Protein AF-A0A7S2QJN1-F1 (afdb_monomer_lite)

Radius of gyration: 16.17 Å; chains: 1; bounding box: 40×38×42 Å

pLDDT: mean 85.9, std 12.59, range [42.78, 98.19]

Organism: NCBI:txid1333877

Sequence (177 aa):
EAFAALAKLAYCGDLPGIYGTVASSCSNWGLPGVSTRCEKSGFEVVPGYVRTLTAFGHDSLFGYAAKVQRVSNGSQVAEGVLISIRGSLNSLNSTVMDKKTTTATDVADCEGCSIHQGYSEEYGYLKQALERVLSELQCPAGACTVHVTGHGSGAAIAAIAAWELSARNYTIGTSYV

Foldseek 3Di:
DLQVVQQVLQVVAPDPCSLVVQQVQQDDPPDPPDHHPQVVQFKHFDRPLKAKQDQPPQRQKIWMKTFMDGNDPPHQDHGAIEIHTEHGPPCVCPVPRVPQQDWDQCDPPDHRDTARPSLVVSLVRRVVSVVVSCVVSVNDAQPGEYEFEHPDSRRSNSVVVLVVSVVRRHHYGHYYD

Structure (mmCIF, N/CA/C/O backbone):
data_AF-A0A7S2QJN1-F1
#
_entry.id   AF-A0A7S2QJN1-F1
#
loop_
_atom_site.group_PDB
_atom_site.id
_atom_site.type_symbol
_atom_site.label_atom_id
_atom_site.label_alt_id
_atom_site.label_comp_id
_atom_site.label_asym_id
_atom_site.label_entity_id
_atom_site.label_seq_id
_atom_site.pdbx_PDB_ins_code
_atom_site.Cartn_x
_atom_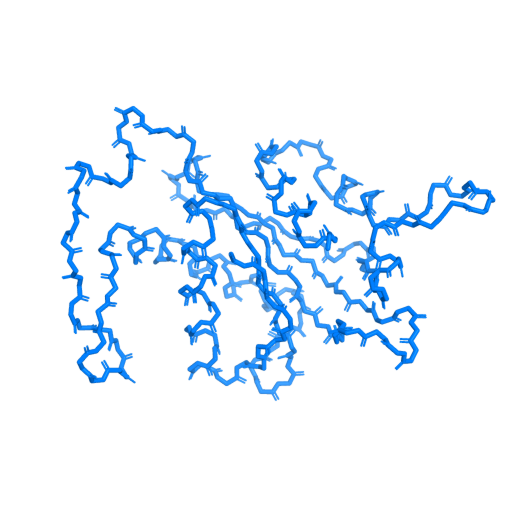site.Cartn_y
_atom_site.Cartn_z
_atom_site.occupancy
_atom_site.B_iso_or_equiv
_atom_site.auth_seq_id
_atom_site.auth_comp_id
_atom_site.auth_asym_id
_atom_site.auth_atom_id
_atom_site.pdbx_PDB_model_num
ATOM 1 N N . GLU A 1 1 ? 13.468 -8.016 1.801 1.00 82.00 1 GLU A N 1
ATOM 2 C CA . GLU A 1 1 ? 14.225 -6.774 1.494 1.00 82.00 1 GLU A CA 1
ATOM 3 C C . GLU A 1 1 ? 13.526 -5.834 0.510 1.00 82.00 1 GLU A C 1
ATOM 5 O O . GLU A 1 1 ? 13.556 -4.630 0.747 1.00 82.00 1 GLU A O 1
ATOM 10 N N . ALA A 1 2 ? 12.901 -6.331 -0.570 1.00 89.56 2 ALA A N 1
ATOM 11 C CA . ALA A 1 2 ? 12.204 -5.473 -1.539 1.00 89.56 2 ALA A CA 1
ATOM 12 C C . ALA A 1 2 ? 11.132 -4.582 -0.894 1.00 89.56 2 ALA A C 1
ATOM 14 O O . ALA A 1 2 ? 11.125 -3.379 -1.120 1.00 89.56 2 ALA A O 1
ATOM 15 N N . PHE A 1 3 ? 10.298 -5.145 -0.019 1.00 91.00 3 PHE A N 1
ATOM 16 C CA . PHE A 1 3 ? 9.232 -4.403 0.658 1.00 91.00 3 PHE A CA 1
ATOM 17 C C . PHE A 1 3 ? 9.778 -3.279 1.544 1.00 91.00 3 PHE A C 1
ATOM 19 O O . PHE A 1 3 ? 9.303 -2.157 1.464 1.00 91.00 3 PHE A O 1
ATOM 26 N N . ALA A 1 4 ? 10.856 -3.529 2.292 1.00 87.81 4 ALA A N 1
ATOM 27 C CA . ALA A 1 4 ? 11.525 -2.490 3.074 1.00 87.81 4 ALA A CA 1
ATOM 28 C C . ALA A 1 4 ? 12.116 -1.371 2.190 1.00 87.81 4 ALA A C 1
ATOM 30 O O . ALA A 1 4 ? 12.120 -0.205 2.580 1.00 87.81 4 ALA A O 1
ATOM 31 N N . ALA A 1 5 ? 12.626 -1.705 0.997 1.00 87.06 5 ALA A N 1
ATOM 32 C CA . ALA A 1 5 ? 13.103 -0.707 0.038 1.00 87.06 5 ALA A CA 1
ATOM 33 C C . ALA A 1 5 ? 11.944 0.143 -0.505 1.00 87.06 5 ALA A C 1
ATOM 35 O O . ALA A 1 5 ? 12.039 1.367 -0.524 1.00 87.06 5 ALA A O 1
ATOM 36 N N . LEU A 1 6 ? 10.836 -0.504 -0.867 1.00 89.06 6 LEU A N 1
ATOM 37 C CA . LEU A 1 6 ? 9.610 0.140 -1.330 1.00 89.06 6 LEU A CA 1
ATOM 38 C C . LEU A 1 6 ? 8.988 1.034 -0.241 1.00 89.06 6 LEU A C 1
ATOM 40 O O . LEU A 1 6 ? 8.677 2.195 -0.514 1.00 89.06 6 LEU A O 1
ATOM 44 N N . ALA A 1 7 ? 8.927 0.565 1.007 1.00 88.81 7 ALA A N 1
ATOM 45 C CA . ALA A 1 7 ? 8.473 1.348 2.155 1.00 88.81 7 ALA A CA 1
ATOM 46 C C . ALA A 1 7 ? 9.289 2.638 2.334 1.00 88.81 7 ALA A C 1
ATOM 48 O O . ALA A 1 7 ? 8.732 3.703 2.599 1.00 88.81 7 ALA A O 1
ATOM 49 N N . LYS A 1 8 ? 10.612 2.577 2.126 1.00 85.88 8 LYS A N 1
ATOM 50 C CA . LYS A 1 8 ? 11.478 3.764 2.171 1.00 85.88 8 LYS A CA 1
ATOM 51 C C . LYS A 1 8 ? 11.197 4.750 1.038 1.00 85.88 8 LYS A C 1
ATOM 53 O O . LYS A 1 8 ? 11.258 5.948 1.285 1.00 85.88 8 LYS A O 1
ATOM 58 N N . LEU A 1 9 ? 10.850 4.289 -0.166 1.00 86.50 9 LEU A N 1
ATOM 59 C CA . LEU A 1 9 ? 10.502 5.190 -1.276 1.00 86.50 9 LEU A CA 1
ATOM 60 C C . LEU A 1 9 ? 9.284 6.057 -0.966 1.00 86.50 9 LEU A C 1
ATOM 62 O O . LEU A 1 9 ? 9.215 7.192 -1.426 1.00 86.50 9 LEU A O 1
ATOM 66 N N . ALA A 1 10 ? 8.343 5.563 -0.158 1.00 86.00 10 ALA A N 1
ATOM 67 C CA . ALA A 1 10 ? 7.175 6.350 0.222 1.00 86.00 10 ALA A CA 1
ATOM 68 C C . ALA A 1 10 ? 7.573 7.637 0.979 1.00 8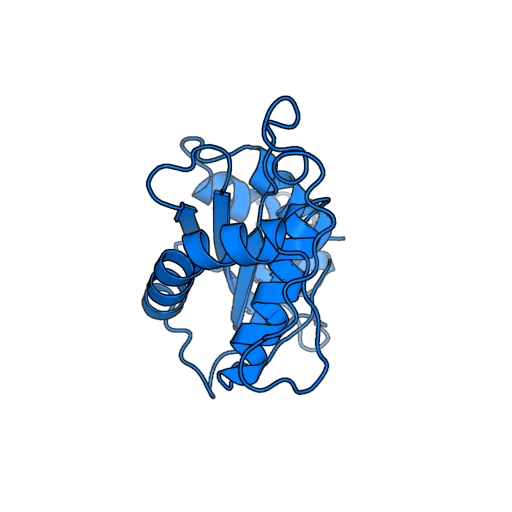6.00 10 ALA A C 1
ATOM 70 O O . ALA A 1 10 ? 6.879 8.644 0.891 1.00 86.00 10 ALA A O 1
ATOM 71 N N . TYR A 1 11 ? 8.734 7.660 1.646 1.00 84.31 11 TYR A N 1
ATOM 72 C CA . TYR A 1 11 ? 9.271 8.854 2.312 1.00 84.31 11 TYR A CA 1
ATOM 73 C C . TYR A 1 11 ? 9.845 9.906 1.364 1.00 84.31 11 TYR A C 1
ATOM 75 O O . TYR A 1 11 ? 10.044 11.042 1.790 1.00 84.31 11 TYR A O 1
ATOM 83 N N . CYS A 1 12 ? 10.059 9.573 0.091 1.00 82.81 12 CYS A N 1
ATOM 84 C CA . CYS A 1 12 ? 10.409 10.564 -0.921 1.00 82.81 12 CYS A CA 1
ATOM 85 C C . CYS A 1 12 ? 9.224 11.492 -1.252 1.00 82.81 12 CYS A C 1
ATOM 87 O O . CYS A 1 12 ? 9.455 12.573 -1.777 1.00 82.81 12 CYS A O 1
ATOM 89 N N . GLY A 1 13 ? 7.986 11.119 -0.897 1.00 79.81 13 GLY A N 1
ATOM 90 C CA . GLY A 1 13 ? 6.779 11.910 -1.159 1.00 79.81 13 GLY A CA 1
ATOM 91 C C . GLY A 1 13 ? 6.318 11.868 -2.619 1.00 79.81 13 GLY A C 1
ATOM 92 O O . GLY A 1 13 ? 6.788 11.045 -3.407 1.00 79.81 13 GLY A O 1
ATOM 93 N N . ASP A 1 14 ? 5.392 12.764 -2.972 1.00 76.56 14 ASP A N 1
ATOM 94 C CA . ASP A 1 14 ? 4.837 12.891 -4.327 1.00 76.56 14 ASP A CA 1
ATOM 95 C C . ASP A 1 14 ? 5.761 13.710 -5.241 1.00 76.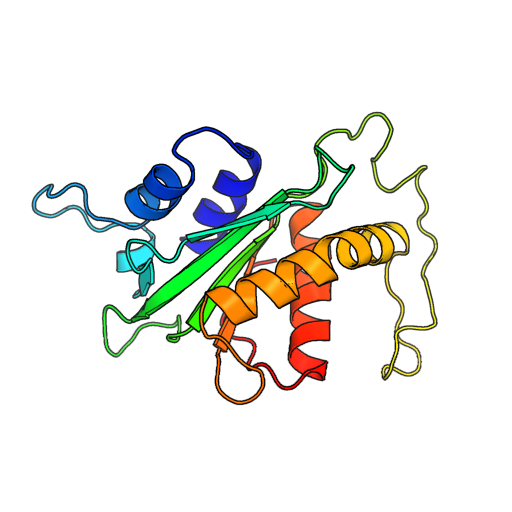56 14 ASP A C 1
ATOM 97 O O . ASP A 1 14 ? 5.433 14.800 -5.710 1.00 76.56 14 ASP A O 1
ATOM 101 N N . LEU A 1 15 ? 6.992 13.232 -5.422 1.00 77.88 15 LEU A N 1
ATOM 102 C CA . LEU A 1 15 ? 7.927 13.880 -6.335 1.00 77.88 15 LEU A CA 1
ATOM 103 C C . LEU A 1 15 ? 7.582 13.519 -7.786 1.00 77.88 15 LEU A C 1
ATOM 105 O O . LEU A 1 15 ? 7.277 12.352 -8.075 1.00 77.88 15 LEU A O 1
ATOM 109 N N . PRO A 1 16 ? 7.710 14.474 -8.730 1.00 76.62 16 PRO A N 1
ATOM 110 C CA . PRO A 1 16 ? 7.665 14.168 -10.151 1.00 76.62 16 PRO A CA 1
ATOM 111 C C . PRO A 1 16 ? 8.591 12.991 -10.466 1.00 76.62 16 PRO A C 1
ATOM 113 O O . PRO A 1 16 ? 9.773 13.003 -10.127 1.00 76.62 16 PRO A O 1
ATOM 116 N N . GLY A 1 17 ? 8.036 11.953 -11.090 1.00 80.81 17 GLY A N 1
ATOM 117 C CA . GLY A 1 17 ? 8.784 10.741 -11.415 1.00 80.81 17 GLY A CA 1
ATOM 118 C C . GLY A 1 17 ? 8.695 9.615 -10.387 1.00 80.81 17 GLY A C 1
ATOM 119 O O . GLY A 1 17 ? 9.336 8.598 -10.614 1.00 80.81 17 GLY A O 1
ATOM 120 N N . ILE A 1 18 ? 7.868 9.704 -9.333 1.00 80.94 18 ILE A N 1
ATOM 121 C CA . ILE A 1 18 ? 7.651 8.584 -8.393 1.00 80.94 18 ILE A CA 1
ATOM 122 C C . ILE A 1 18 ? 7.277 7.274 -9.108 1.00 80.94 18 ILE A C 1
ATOM 124 O O . ILE A 1 18 ? 7.766 6.211 -8.737 1.00 80.94 18 ILE A O 1
ATOM 128 N N . TYR A 1 19 ? 6.509 7.351 -10.200 1.00 83.56 19 TYR A N 1
ATOM 129 C CA . TYR A 1 19 ? 6.216 6.222 -11.091 1.00 83.56 19 TYR A CA 1
ATOM 130 C C . TYR A 1 19 ? 7.496 5.573 -11.626 1.00 83.56 19 TYR A C 1
ATOM 132 O O . TYR A 1 19 ? 7.683 4.363 -11.515 1.00 83.56 19 TYR A O 1
ATOM 140 N N . GLY A 1 20 ? 8.391 6.399 -12.172 1.00 81.50 20 GLY A N 1
ATOM 141 C CA . GLY A 1 20 ? 9.697 5.988 -12.669 1.00 81.50 20 GLY A CA 1
ATOM 142 C C . GLY A 1 20 ? 10.602 5.489 -11.550 1.00 81.50 20 GLY A C 1
ATOM 143 O O . GLY A 1 20 ? 11.315 4.519 -11.753 1.00 81.50 20 GLY A O 1
ATOM 144 N N . THR A 1 21 ? 10.548 6.072 -10.354 1.00 84.62 21 THR A N 1
ATOM 145 C CA . THR A 1 21 ? 11.334 5.643 -9.189 1.00 84.62 21 THR A CA 1
ATOM 146 C C . THR A 1 21 ? 10.879 4.287 -8.650 1.00 84.62 21 THR A C 1
ATOM 148 O O . THR A 1 21 ? 11.715 3.426 -8.386 1.00 84.62 21 THR A O 1
ATOM 151 N N . VAL A 1 22 ? 9.571 4.055 -8.513 1.00 85.31 22 VAL A N 1
ATOM 152 C CA . VAL A 1 22 ? 9.021 2.756 -8.089 1.00 85.31 22 VAL A CA 1
ATOM 153 C C . VAL A 1 22 ? 9.327 1.695 -9.142 1.00 85.31 22 VAL A C 1
ATOM 155 O O . VAL A 1 22 ? 9.853 0.636 -8.802 1.00 85.31 22 VAL A O 1
ATOM 158 N N . ALA A 1 23 ? 9.082 2.006 -10.420 1.00 79.38 23 ALA A N 1
ATOM 159 C CA . ALA A 1 23 ? 9.419 1.112 -11.520 1.00 79.38 23 ALA A CA 1
ATOM 160 C C . ALA A 1 23 ? 10.926 0.816 -11.547 1.00 79.38 23 ALA A C 1
ATOM 162 O O . ALA A 1 23 ? 11.297 -0.345 -11.493 1.00 79.38 23 ALA A O 1
ATOM 163 N N . SER A 1 24 ? 11.793 1.832 -11.508 1.00 77.75 24 SER A N 1
ATOM 164 C CA . SER A 1 24 ? 13.262 1.688 -11.543 1.00 77.75 24 SER A CA 1
ATOM 165 C C . SER A 1 24 ? 13.871 1.010 -10.323 1.00 77.75 24 SER A C 1
ATOM 167 O O . SER A 1 24 ? 14.921 0.380 -10.435 1.00 77.75 24 SER A O 1
ATOM 169 N N . SER A 1 25 ? 13.215 1.090 -9.165 1.00 81.00 25 SER A N 1
ATOM 170 C CA . SER A 1 25 ? 13.633 0.357 -7.965 1.00 81.00 25 SER A CA 1
ATOM 171 C C . SER A 1 25 ? 13.386 -1.149 -8.096 1.00 81.00 25 SER A C 1
ATOM 173 O O . SER A 1 25 ? 14.056 -1.945 -7.431 1.00 81.00 25 SER A O 1
ATOM 175 N N . CYS A 1 26 ? 12.450 -1.533 -8.969 1.00 81.88 26 CYS A N 1
ATOM 176 C CA . CYS A 1 26 ? 12.118 -2.915 -9.287 1.00 81.88 26 CYS A CA 1
ATOM 177 C C . CYS A 1 26 ? 12.543 -3.369 -10.694 1.00 81.88 26 CYS A C 1
ATOM 179 O O . CYS A 1 26 ? 12.556 -4.575 -10.922 1.00 81.88 26 CYS A O 1
ATOM 181 N N . SER A 1 27 ? 12.924 -2.475 -11.612 1.00 70.88 27 SER A N 1
ATOM 182 C CA . SER A 1 27 ? 13.279 -2.811 -12.997 1.00 70.88 27 SER A CA 1
ATOM 183 C C . SER A 1 27 ? 14.784 -2.905 -13.194 1.00 70.88 27 SER A C 1
ATOM 185 O O . SER A 1 27 ? 15.529 -2.018 -12.764 1.00 70.88 27 SER A O 1
ATOM 187 N N . ASN A 1 28 ? 15.246 -3.954 -13.867 1.00 65.44 28 ASN A N 1
ATOM 188 C CA . ASN A 1 28 ? 16.639 -4.041 -14.269 1.00 65.44 28 ASN A CA 1
ATOM 189 C C . ASN A 1 28 ? 16.930 -2.905 -15.264 1.00 65.44 28 ASN A C 1
ATOM 191 O O . ASN A 1 28 ? 16.240 -2.765 -16.272 1.00 65.44 28 ASN A O 1
ATOM 195 N N . TRP A 1 29 ? 17.952 -2.089 -14.999 1.00 63.03 29 TRP A N 1
ATOM 196 C CA . TRP A 1 29 ? 18.373 -0.969 -15.855 1.00 63.03 29 TRP A CA 1
ATOM 197 C C . TRP A 1 29 ? 19.033 -1.444 -17.167 1.00 63.03 29 TRP A C 1
ATOM 199 O O . TRP A 1 29 ? 19.896 -0.769 -17.723 1.00 63.03 29 TRP A O 1
ATOM 209 N N . GLY A 1 30 ? 18.682 -2.643 -17.640 1.00 61.69 30 GLY A N 1
ATOM 210 C CA . GLY A 1 30 ? 19.313 -3.302 -18.777 1.00 61.69 30 GLY A CA 1
ATOM 211 C C . GLY A 1 30 ? 20.790 -3.626 -18.547 1.00 61.69 30 GLY A C 1
ATOM 212 O O . GLY A 1 30 ? 21.502 -3.878 -19.516 1.00 61.69 30 GLY A O 1
ATOM 213 N N . LEU A 1 31 ? 21.268 -3.611 -17.296 1.00 68.50 31 LEU A N 1
ATOM 214 C CA . LEU A 1 31 ? 22.651 -3.949 -16.979 1.00 68.50 31 LEU A CA 1
ATOM 215 C C . LEU A 1 31 ? 22.787 -5.479 -16.938 1.00 68.50 31 LEU A C 1
ATOM 217 O O . LEU A 1 31 ? 22.148 -6.128 -16.099 1.00 68.50 31 LEU A O 1
ATOM 221 N N . PRO A 1 32 ? 23.609 -6.085 -17.819 1.00 72.75 32 PRO A N 1
ATOM 222 C CA . PRO A 1 32 ? 23.784 -7.531 -17.843 1.00 72.75 32 PRO A CA 1
ATOM 223 C C . PRO A 1 32 ? 24.249 -8.047 -16.476 1.00 72.75 32 PRO A C 1
ATOM 225 O O . PRO A 1 32 ? 25.238 -7.570 -15.926 1.00 72.75 32 PRO A O 1
ATOM 228 N N . GLY A 1 33 ? 23.527 -9.025 -15.923 1.00 74.69 33 GLY A N 1
ATOM 229 C CA . GLY A 1 33 ? 23.883 -9.681 -14.660 1.00 74.69 33 GLY A CA 1
ATOM 230 C C . GLY A 1 33 ? 23.462 -8.955 -13.375 1.00 74.69 33 GLY A C 1
ATOM 231 O O . GLY A 1 33 ? 23.753 -9.457 -12.290 1.00 74.69 33 GLY A O 1
ATOM 232 N N . VAL A 1 34 ? 22.760 -7.819 -13.452 1.00 77.56 34 VAL A N 1
ATOM 233 C CA . VAL A 1 34 ? 22.246 -7.118 -12.263 1.00 77.56 34 VAL A CA 1
ATOM 234 C C . VAL A 1 34 ? 20.772 -7.457 -12.059 1.00 77.56 34 VAL A C 1
ATOM 236 O O . VAL A 1 34 ? 19.932 -7.008 -12.827 1.00 77.56 34 VAL A O 1
ATOM 239 N N . SER A 1 35 ? 20.445 -8.220 -11.013 1.00 80.50 35 SER A N 1
ATOM 240 C CA . SER A 1 35 ? 19.050 -8.437 -10.612 1.00 80.50 35 SER A CA 1
ATOM 241 C C . SER A 1 35 ? 18.577 -7.390 -9.610 1.00 80.50 35 SER A C 1
ATOM 243 O O . SER A 1 35 ? 19.300 -7.027 -8.669 1.00 80.50 35 SER A O 1
ATOM 245 N N . THR A 1 36 ? 17.350 -6.905 -9.788 1.00 86.81 36 THR A N 1
ATOM 246 C CA . THR A 1 36 ? 16.767 -5.922 -8.866 1.00 86.81 36 THR A CA 1
ATOM 247 C C . THR A 1 36 ? 16.382 -6.546 -7.535 1.00 86.81 36 THR A C 1
ATOM 249 O O . THR A 1 36 ? 16.310 -7.765 -7.376 1.00 86.81 36 THR A O 1
ATOM 252 N N . ARG A 1 37 ? 16.100 -5.704 -6.532 1.00 88.75 37 ARG A N 1
ATOM 253 C CA . ARG A 1 37 ? 15.610 -6.194 -5.234 1.00 88.75 37 ARG A CA 1
ATOM 254 C C . ARG A 1 37 ? 14.283 -6.943 -5.377 1.00 88.75 37 ARG A C 1
ATOM 256 O O . ARG A 1 37 ? 14.071 -7.918 -4.656 1.00 88.75 37 ARG A O 1
ATOM 263 N N . CYS A 1 38 ? 13.418 -6.496 -6.285 1.00 90.50 38 CYS A N 1
ATOM 264 C CA . CYS A 1 38 ? 12.112 -7.103 -6.534 1.00 90.50 38 CYS A CA 1
ATOM 265 C C . CYS A 1 38 ? 12.286 -8.440 -7.268 1.00 90.50 38 CYS A C 1
ATOM 267 O O . CYS A 1 38 ? 11.786 -9.452 -6.782 1.00 90.50 38 CYS A O 1
ATOM 269 N N . GLU A 1 39 ? 13.123 -8.494 -8.311 1.00 89.25 39 GLU A N 1
ATOM 270 C CA . GLU A 1 39 ? 13.441 -9.739 -9.027 1.00 89.25 39 GLU A CA 1
ATOM 271 C C . GLU A 1 39 ? 14.066 -10.791 -8.103 1.00 89.25 39 GLU A C 1
ATOM 273 O O . GLU A 1 39 ? 13.652 -11.949 -8.107 1.00 89.25 39 GLU A O 1
ATOM 278 N N . LYS A 1 40 ? 15.007 -10.387 -7.235 1.00 89.31 40 LYS A N 1
ATOM 279 C CA . LYS A 1 40 ? 15.572 -11.262 -6.188 1.00 89.31 40 LYS A CA 1
ATOM 280 C C . LYS A 1 40 ? 14.517 -11.760 -5.201 1.00 89.31 40 LYS A C 1
ATOM 282 O O . LYS A 1 40 ? 14.681 -12.826 -4.621 1.00 89.31 40 LYS A O 1
ATOM 287 N N . SER A 1 41 ? 13.450 -10.987 -5.010 1.00 90.75 41 SER A N 1
ATOM 288 C CA . SER A 1 41 ? 12.287 -11.361 -4.197 1.00 90.75 41 SER A CA 1
ATOM 289 C C . SER A 1 41 ? 11.207 -12.099 -5.009 1.00 90.75 41 SER A C 1
ATOM 291 O O . SER A 1 41 ? 10.153 -12.411 -4.463 1.00 90.75 41 SER A O 1
ATOM 293 N N . GLY A 1 42 ? 11.459 -12.385 -6.292 1.00 92.56 42 GLY A N 1
ATOM 294 C CA . GLY A 1 42 ? 10.596 -13.166 -7.177 1.00 92.56 42 GLY A CA 1
ATOM 295 C C . GLY A 1 42 ? 9.443 -12.399 -7.831 1.00 92.56 42 GLY A C 1
ATOM 296 O O . GLY A 1 42 ? 8.539 -13.033 -8.378 1.00 92.56 42 GLY A O 1
ATOM 297 N N . PHE A 1 43 ? 9.426 -11.066 -7.792 1.00 93.75 43 PHE A N 1
ATOM 298 C CA . PHE A 1 43 ? 8.347 -10.272 -8.389 1.00 93.75 43 PHE A CA 1
ATOM 299 C C . PHE A 1 43 ? 8.853 -9.012 -9.085 1.00 93.75 43 PHE A C 1
ATOM 301 O O . PHE A 1 43 ? 9.960 -8.543 -8.840 1.00 93.75 43 PHE A O 1
ATOM 308 N N . GLU A 1 44 ? 8.013 -8.427 -9.923 1.00 93.06 44 GLU A N 1
ATOM 309 C CA . GLU A 1 44 ? 8.268 -7.135 -10.554 1.00 93.06 44 GLU A CA 1
ATOM 310 C C . GLU A 1 44 ? 7.019 -6.253 -10.509 1.00 93.06 44 GLU A C 1
ATOM 312 O O . GLU A 1 44 ? 5.906 -6.735 -10.289 1.00 93.06 44 GLU A O 1
ATOM 317 N N . VAL A 1 45 ? 7.213 -4.946 -10.690 1.00 93.25 45 VAL A N 1
ATOM 318 C CA . VAL A 1 45 ? 6.119 -3.973 -10.796 1.00 93.25 45 VAL A CA 1
ATOM 319 C C . VAL A 1 45 ? 5.699 -3.865 -12.255 1.00 93.25 45 VAL A C 1
ATOM 321 O O . VAL A 1 45 ? 6.542 -3.636 -13.120 1.00 93.25 45 VAL A O 1
ATOM 324 N N . VAL A 1 46 ? 4.398 -3.969 -12.526 1.00 93.00 46 VAL A N 1
ATOM 325 C CA . VAL A 1 46 ? 3.858 -3.856 -13.884 1.00 93.00 46 VAL A CA 1
ATOM 326 C C . VAL A 1 46 ? 3.965 -2.395 -14.359 1.00 93.00 46 VAL A C 1
ATOM 328 O O . VAL A 1 46 ? 3.373 -1.503 -13.735 1.00 93.00 46 VAL A O 1
ATOM 331 N N . PRO A 1 47 ? 4.686 -2.105 -15.460 1.00 89.31 47 PRO A N 1
ATOM 332 C CA . PRO A 1 47 ? 4.842 -0.741 -15.964 1.00 89.31 47 PRO A CA 1
ATOM 333 C C . PRO A 1 47 ? 3.497 -0.057 -16.251 1.00 89.31 47 PRO A C 1
ATOM 335 O O . PRO A 1 47 ? 2.605 -0.649 -16.850 1.00 89.31 47 PRO A O 1
ATOM 338 N N . GLY A 1 48 ? 3.342 1.201 -15.824 1.00 89.88 48 GLY A N 1
ATOM 339 C CA . GLY A 1 48 ? 2.102 1.981 -15.996 1.00 89.88 48 GLY A CA 1
ATOM 340 C C . GLY A 1 48 ? 1.018 1.744 -14.930 1.00 89.88 48 GLY A C 1
ATOM 341 O O . GLY A 1 48 ? 0.038 2.491 -14.868 1.00 89.88 48 GLY A O 1
ATOM 342 N N . TYR A 1 49 ? 1.212 0.771 -14.034 1.00 94.25 49 TYR A N 1
ATOM 343 C CA . TYR A 1 49 ? 0.259 0.413 -12.975 1.00 94.25 49 TYR A CA 1
ATOM 344 C C . TYR A 1 49 ? 0.736 0.818 -11.578 1.00 94.25 49 TYR A C 1
ATOM 346 O O . TYR A 1 49 ? 0.550 0.084 -10.612 1.00 94.25 49 TYR A O 1
ATOM 354 N N . VAL A 1 50 ? 1.348 1.995 -11.463 1.00 94.25 50 VAL A N 1
ATOM 355 C CA . VAL A 1 50 ? 1.616 2.648 -10.173 1.00 94.25 50 VAL A CA 1
ATOM 356 C C . VAL A 1 50 ? 0.587 3.760 -9.987 1.00 94.25 50 VAL A C 1
ATOM 358 O O . VAL A 1 50 ? 0.191 4.383 -10.969 1.00 94.25 50 VAL A O 1
ATOM 361 N N . ARG A 1 51 ? 0.114 3.995 -8.766 1.00 94.81 51 ARG A N 1
ATOM 362 C CA . ARG A 1 51 ? -0.801 5.084 -8.394 1.00 94.81 51 ARG A CA 1
ATOM 363 C C . ARG A 1 51 ? -0.381 5.663 -7.058 1.00 94.81 51 ARG A C 1
ATOM 365 O O . ARG A 1 51 ? 0.050 4.920 -6.182 1.00 94.81 51 ARG A O 1
ATOM 372 N N . THR A 1 52 ? -0.519 6.969 -6.889 1.00 93.31 52 THR A N 1
ATOM 373 C CA . THR A 1 52 ? -0.276 7.617 -5.600 1.00 93.31 52 THR A CA 1
ATOM 374 C C . THR A 1 52 ? -1.496 7.481 -4.693 1.00 93.31 52 THR A C 1
ATOM 376 O O . THR A 1 52 ? -2.643 7.470 -5.139 1.00 93.31 52 THR A O 1
ATOM 379 N N . LEU A 1 53 ? -1.232 7.355 -3.398 1.00 92.50 53 LEU A N 1
ATOM 380 C CA . LEU A 1 53 ? -2.221 7.396 -2.333 1.00 92.50 53 LEU A CA 1
ATOM 381 C C . LEU A 1 53 ? -2.011 8.713 -1.596 1.00 92.50 53 LEU A C 1
ATOM 383 O O . LEU A 1 53 ? -1.036 8.874 -0.865 1.00 92.50 53 LEU A O 1
ATOM 387 N N . THR A 1 54 ? -2.903 9.666 -1.825 1.00 89.50 54 THR A N 1
ATOM 388 C CA . THR A 1 54 ? -2.878 10.972 -1.169 1.00 89.50 54 THR A CA 1
ATOM 389 C C . THR A 1 54 ? -4.203 11.196 -0.462 1.00 89.50 54 THR A C 1
ATOM 391 O O . THR A 1 54 ? -5.277 11.038 -1.049 1.00 89.50 54 THR A O 1
ATOM 394 N N . ALA A 1 55 ? -4.126 11.542 0.820 1.00 83.50 55 ALA A N 1
ATOM 395 C CA . ALA A 1 55 ? -5.275 12.012 1.576 1.00 83.50 55 ALA A CA 1
ATOM 396 C C . ALA A 1 55 ? -5.442 13.521 1.345 1.00 83.50 55 ALA A C 1
ATOM 398 O O . ALA A 1 55 ? -4.488 14.291 1.482 1.00 83.50 55 ALA A O 1
ATOM 399 N N . PHE A 1 56 ? -6.651 13.959 0.989 1.00 7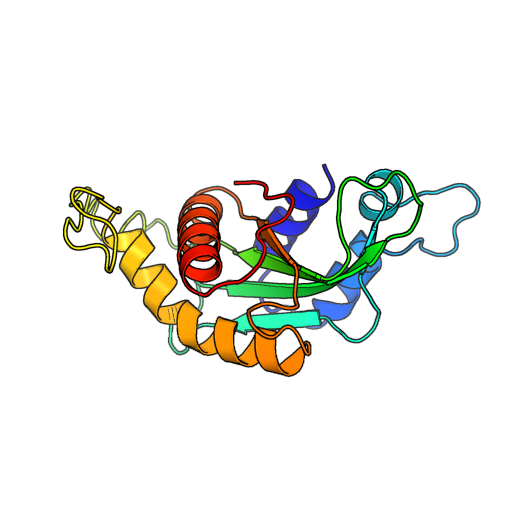6.44 56 PHE A N 1
ATOM 400 C CA . PHE A 1 56 ? -6.935 15.384 0.814 1.00 76.44 56 PHE A CA 1
ATOM 401 C C . PHE A 1 56 ? -6.704 16.138 2.130 1.00 76.44 56 PHE A C 1
ATOM 403 O O . PHE A 1 56 ? -7.234 15.749 3.165 1.00 76.44 56 PHE A O 1
ATOM 410 N N . GLY A 1 57 ? -5.924 17.222 2.084 1.00 74.81 57 GLY A N 1
ATOM 411 C CA . GLY A 1 57 ? -5.649 18.065 3.253 1.00 74.81 57 GLY A CA 1
ATOM 412 C C . GLY A 1 57 ? -4.575 17.536 4.212 1.00 74.81 57 GLY A C 1
ATOM 413 O O . GLY A 1 57 ? -4.370 18.145 5.258 1.00 74.81 57 GLY A O 1
ATOM 414 N N . HIS A 1 58 ? -3.878 16.443 3.871 1.00 72.62 58 HIS A N 1
ATOM 415 C CA . HIS A 1 58 ? -2.828 15.852 4.707 1.00 72.62 58 HIS A CA 1
ATOM 416 C C . HIS A 1 58 ? -1.532 15.608 3.921 1.00 72.62 58 HIS A C 1
ATOM 418 O O . HIS A 1 58 ? -1.230 14.486 3.521 1.00 72.62 58 HIS A O 1
ATOM 424 N N . ASP A 1 59 ? -0.712 16.649 3.769 1.00 70.25 59 ASP A N 1
ATOM 425 C CA . ASP A 1 59 ? 0.550 16.600 3.005 1.00 70.25 59 ASP A CA 1
ATOM 426 C C . ASP A 1 59 ? 1.583 15.601 3.567 1.00 70.25 59 ASP A C 1
ATOM 428 O O . ASP A 1 59 ? 2.531 15.200 2.886 1.00 70.25 59 ASP A O 1
ATOM 432 N N . SER A 1 60 ? 1.427 15.193 4.830 1.00 75.75 60 SER A N 1
ATOM 433 C CA . SER A 1 60 ? 2.304 14.222 5.486 1.00 75.75 60 SER A CA 1
ATOM 434 C C . SER A 1 60 ? 1.858 12.768 5.315 1.00 75.75 60 SER A C 1
ATOM 436 O O . SER A 1 60 ? 2.674 11.874 5.555 1.00 75.75 60 SER A O 1
ATOM 438 N N . LEU A 1 61 ? 0.612 12.528 4.893 1.00 85.06 61 LEU A N 1
ATOM 439 C CA . LEU A 1 61 ? 0.035 11.199 4.742 1.00 85.06 61 LEU A CA 1
ATOM 440 C C . LEU A 1 61 ? 0.009 10.805 3.266 1.00 85.06 61 LEU A C 1
ATOM 442 O O . LEU A 1 61 ? -0.846 11.222 2.484 1.00 85.06 61 LEU A O 1
ATOM 446 N N . PHE A 1 62 ? 0.993 9.995 2.897 1.00 88.94 62 PHE A N 1
ATOM 447 C CA . PHE A 1 62 ? 1.272 9.634 1.517 1.00 88.94 62 PHE A CA 1
ATOM 448 C C . PHE A 1 62 ? 1.478 8.128 1.388 1.00 88.94 62 PHE A C 1
ATOM 450 O O . PHE A 1 62 ? 1.892 7.444 2.319 1.00 88.94 62 PHE A O 1
ATOM 457 N N . GLY A 1 63 ? 1.259 7.601 0.199 1.00 93.19 63 GLY A N 1
ATOM 458 C CA . GLY A 1 63 ? 1.665 6.262 -0.164 1.00 93.19 63 GLY A CA 1
ATOM 459 C C . GLY A 1 63 ? 1.608 6.077 -1.665 1.00 93.19 63 GLY A C 1
ATOM 460 O O . GLY A 1 63 ? 1.355 7.007 -2.429 1.00 93.19 63 GLY A O 1
ATOM 461 N N . TYR A 1 64 ? 1.805 4.847 -2.095 1.00 95.06 64 TYR A N 1
ATOM 462 C CA . TYR A 1 64 ? 1.517 4.446 -3.459 1.00 95.06 64 TYR A CA 1
ATOM 463 C C . TYR A 1 64 ? 1.030 3.006 -3.479 1.00 95.06 64 TYR A C 1
ATOM 465 O O . TYR A 1 64 ? 1.313 2.226 -2.569 1.00 95.06 64 TYR A O 1
ATOM 473 N N . ALA A 1 65 ? 0.312 2.657 -4.536 1.00 96.38 65 ALA A N 1
ATOM 474 C CA . ALA A 1 65 ? -0.015 1.288 -4.866 1.00 96.38 65 ALA A CA 1
ATOM 475 C C . ALA A 1 65 ? 0.573 0.940 -6.233 1.00 96.38 65 ALA A C 1
ATOM 477 O O . ALA A 1 65 ? 0.623 1.781 -7.130 1.00 96.38 65 ALA A O 1
ATOM 478 N N . ALA A 1 66 ? 1.024 -0.295 -6.391 1.00 96.38 66 ALA A N 1
ATOM 479 C CA . ALA A 1 66 ? 1.621 -0.791 -7.615 1.00 96.38 66 ALA A CA 1
ATOM 480 C C . ALA A 1 66 ? 1.088 -2.187 -7.922 1.00 96.38 66 ALA A C 1
ATOM 482 O O . ALA A 1 66 ? 1.082 -3.048 -7.044 1.00 96.38 66 ALA A O 1
ATOM 483 N N . LYS A 1 67 ? 0.676 -2.442 -9.164 1.00 96.44 67 LYS A N 1
ATOM 484 C CA . LYS A 1 67 ? 0.400 -3.814 -9.602 1.00 96.44 67 LYS A CA 1
ATOM 485 C C . LYS A 1 67 ? 1.716 -4.583 -9.673 1.00 96.44 67 LYS A C 1
ATOM 487 O O . LYS A 1 67 ? 2.698 -4.077 -10.220 1.00 96.44 67 LYS A O 1
ATOM 492 N N . VAL A 1 68 ? 1.733 -5.789 -9.122 1.00 96.00 68 VAL A N 1
ATOM 493 C CA . VAL A 1 68 ? 2.903 -6.669 -9.099 1.00 96.00 68 VAL A CA 1
ATOM 494 C C . VAL A 1 68 ? 2.586 -7.998 -9.766 1.00 96.00 68 VAL A C 1
ATOM 496 O O . VAL A 1 68 ? 1.466 -8.503 -9.659 1.00 96.00 68 VAL A O 1
ATOM 499 N N . GLN A 1 69 ? 3.579 -8.558 -10.450 1.00 95.06 69 GLN A N 1
ATOM 500 C CA . GLN A 1 69 ? 3.483 -9.861 -11.101 1.00 95.06 69 GLN A CA 1
ATOM 501 C C . GLN A 1 69 ? 4.668 -10.750 -10.741 1.00 95.06 69 GLN A C 1
ATOM 503 O O . GLN A 1 69 ? 5.732 -10.275 -10.326 1.00 95.06 69 GLN A O 1
ATOM 508 N N . ARG A 1 70 ? 4.467 -12.059 -10.868 1.00 94.25 70 ARG A N 1
ATOM 509 C CA . ARG A 1 70 ? 5.454 -13.054 -10.468 1.00 94.25 70 ARG A CA 1
ATOM 510 C C . ARG A 1 70 ? 6.523 -13.192 -11.553 1.00 94.25 70 ARG A C 1
ATOM 512 O O . ARG A 1 70 ? 6.197 -13.376 -12.716 1.00 94.25 70 ARG A O 1
ATOM 519 N N . VAL A 1 71 ? 7.797 -13.173 -11.164 1.00 91.38 71 VAL A N 1
ATOM 520 C CA . VAL A 1 71 ? 8.926 -13.353 -12.101 1.00 91.38 71 VAL A CA 1
ATOM 521 C C . VAL A 1 71 ? 9.350 -14.824 -12.189 1.00 91.38 71 VAL A C 1
ATOM 523 O O . VAL A 1 71 ? 9.918 -15.261 -13.187 1.00 91.38 71 VAL A O 1
ATOM 526 N N . SER A 1 72 ? 9.075 -15.628 -11.157 1.00 89.50 72 SER A N 1
ATOM 527 C CA . SER A 1 72 ? 9.429 -17.052 -11.134 1.00 89.50 72 SER A CA 1
ATOM 528 C C . SER A 1 72 ? 8.437 -17.894 -10.330 1.00 89.50 72 SER A C 1
ATOM 530 O O . SER A 1 72 ? 7.822 -17.416 -9.377 1.00 89.50 72 SER A O 1
ATOM 532 N N . ASN A 1 73 ? 8.307 -19.182 -10.669 1.00 83.69 73 ASN A N 1
ATOM 533 C CA . ASN A 1 73 ? 7.343 -20.097 -10.039 1.00 83.69 73 ASN A CA 1
ATOM 534 C C . ASN A 1 73 ? 7.529 -20.278 -8.518 1.00 83.69 73 ASN A C 1
ATOM 536 O O . ASN A 1 73 ? 6.584 -20.684 -7.849 1.00 83.69 73 ASN A O 1
ATOM 540 N N . GLY A 1 74 ? 8.696 -19.931 -7.963 1.00 84.88 74 GLY A N 1
ATOM 541 C CA . GLY A 1 74 ? 9.001 -20.013 -6.529 1.00 84.88 74 GLY A CA 1
ATOM 542 C C . GLY A 1 74 ? 8.856 -18.703 -5.751 1.00 84.88 74 GLY A C 1
ATOM 543 O O . GLY A 1 74 ? 9.270 -18.643 -4.596 1.00 84.88 74 GLY A O 1
ATOM 544 N N . SER A 1 75 ? 8.330 -17.642 -6.365 1.00 89.75 75 SER A N 1
ATOM 545 C CA . SER A 1 75 ? 8.171 -16.363 -5.674 1.00 89.75 75 SER A CA 1
ATOM 546 C C . SER A 1 75 ? 7.250 -16.464 -4.462 1.00 89.75 75 SER A C 1
ATOM 548 O O . SER A 1 75 ? 6.170 -17.053 -4.525 1.00 89.75 75 SER A O 1
ATOM 550 N N . GLN A 1 76 ? 7.658 -15.805 -3.380 1.00 88.12 76 GLN A N 1
ATOM 551 C CA . GLN A 1 76 ? 6.845 -15.622 -2.176 1.00 88.12 76 GLN A CA 1
ATOM 552 C C . GLN A 1 76 ? 5.818 -14.490 -2.322 1.00 88.12 76 GLN A C 1
ATOM 554 O O . GLN A 1 76 ? 4.990 -14.283 -1.438 1.00 88.12 76 GLN A O 1
ATOM 559 N N . VAL A 1 77 ? 5.882 -13.720 -3.409 1.00 93.38 77 VAL A N 1
ATOM 560 C CA . VAL A 1 77 ? 4.964 -12.614 -3.684 1.00 93.38 77 VAL A CA 1
ATOM 561 C C . VAL A 1 77 ? 4.022 -13.060 -4.796 1.00 93.38 77 VAL A C 1
ATOM 563 O O . VAL A 1 77 ? 4.449 -13.391 -5.905 1.00 93.38 77 VAL A O 1
ATOM 566 N N . ALA A 1 78 ? 2.738 -13.141 -4.458 1.00 95.19 78 ALA A N 1
ATOM 567 C CA . ALA A 1 78 ? 1.689 -13.475 -5.405 1.00 95.19 78 ALA A CA 1
ATOM 568 C C . ALA A 1 78 ? 1.419 -12.297 -6.350 1.00 95.19 78 ALA A C 1
ATOM 570 O O . ALA A 1 78 ? 1.832 -11.164 -6.106 1.00 95.19 78 ALA A O 1
ATOM 571 N N . GLU A 1 79 ? 0.733 -12.576 -7.452 1.00 96.31 79 GLU A N 1
ATOM 572 C CA . GLU A 1 79 ? 0.262 -11.516 -8.339 1.00 96.31 79 GLU A CA 1
ATOM 573 C C . GLU A 1 79 ? -0.863 -10.737 -7.660 1.00 96.31 79 GLU A C 1
ATOM 575 O O . GLU A 1 79 ? -1.724 -11.321 -6.994 1.00 96.31 79 GLU A O 1
ATOM 580 N N . GLY A 1 80 ? -0.858 -9.416 -7.822 1.00 97.25 80 GLY A N 1
ATOM 581 C CA . GLY A 1 80 ? -1.804 -8.565 -7.115 1.00 97.25 80 GLY A CA 1
ATOM 582 C C . GLY A 1 80 ? -1.384 -7.106 -7.062 1.00 97.25 80 GLY A C 1
ATOM 583 O O . GLY A 1 80 ? -0.769 -6.586 -7.994 1.00 97.25 80 GLY A O 1
ATOM 584 N N . VAL A 1 81 ? -1.721 -6.437 -5.962 1.00 98.00 81 VAL A N 1
ATOM 585 C CA . VAL A 1 81 ? -1.374 -5.033 -5.716 1.00 98.00 81 VAL A CA 1
ATOM 586 C C . VAL A 1 81 ? -0.526 -4.916 -4.458 1.00 98.00 81 VAL A C 1
ATOM 588 O O . VAL A 1 81 ? -0.895 -5.417 -3.404 1.00 98.00 81 VAL A O 1
ATOM 591 N N . LEU A 1 82 ? 0.601 -4.218 -4.561 1.00 97.38 82 LEU A N 1
ATOM 592 C CA . LEU A 1 82 ? 1.434 -3.814 -3.438 1.00 97.38 82 LEU A CA 1
ATOM 593 C C . LEU A 1 82 ? 1.116 -2.380 -3.046 1.00 97.38 82 LEU A C 1
ATOM 595 O O . LEU A 1 82 ? 1.220 -1.479 -3.869 1.00 97.38 82 LEU A O 1
ATOM 599 N N . ILE A 1 83 ? 0.785 -2.172 -1.780 1.00 97.38 83 ILE A N 1
ATOM 600 C CA . ILE A 1 83 ? 0.534 -0.877 -1.162 1.00 97.38 83 ILE A CA 1
ATOM 601 C C . ILE A 1 83 ? 1.710 -0.546 -0.252 1.00 97.38 83 ILE A C 1
ATOM 603 O O . ILE A 1 83 ? 2.059 -1.327 0.631 1.00 97.38 83 ILE A O 1
ATOM 607 N N . SER A 1 84 ? 2.295 0.630 -0.439 1.00 96.06 84 SER A N 1
ATOM 608 C CA . SER A 1 84 ? 3.345 1.167 0.417 1.00 96.06 84 SER A CA 1
ATOM 609 C C . SER A 1 84 ? 2.867 2.460 1.062 1.00 96.06 84 SER A C 1
ATOM 611 O O . SER A 1 84 ? 2.620 3.443 0.364 1.00 96.06 84 SER A O 1
ATOM 613 N N . ILE A 1 85 ? 2.777 2.476 2.391 1.00 94.81 85 ILE A N 1
ATOM 614 C CA . ILE A 1 85 ? 2.280 3.617 3.166 1.00 94.81 85 ILE A CA 1
ATOM 615 C C . ILE A 1 85 ? 3.442 4.318 3.870 1.00 94.81 85 ILE A C 1
ATOM 617 O O . ILE A 1 85 ? 4.223 3.710 4.607 1.00 94.81 85 ILE A O 1
ATOM 621 N N . ARG A 1 86 ? 3.546 5.628 3.651 1.00 90.38 86 ARG A N 1
ATOM 622 C CA . ARG A 1 86 ? 4.426 6.525 4.395 1.00 90.38 86 ARG A CA 1
ATOM 623 C C . ARG A 1 86 ? 3.714 6.965 5.671 1.00 90.38 86 ARG A C 1
ATOM 625 O O . ARG A 1 86 ? 2.573 7.414 5.629 1.00 90.38 86 ARG A O 1
ATOM 632 N N . GLY A 1 87 ? 4.419 6.903 6.793 1.00 77.50 87 GLY A N 1
ATOM 633 C CA . GLY A 1 87 ? 3.969 7.548 8.023 1.00 77.50 87 GLY A CA 1
ATOM 634 C C . GLY A 1 87 ? 4.191 9.065 8.017 1.00 77.50 87 GLY A C 1
ATOM 635 O O . GLY A 1 87 ? 5.050 9.568 7.288 1.00 77.50 87 GLY A O 1
ATOM 636 N N . SER A 1 88 ? 3.472 9.804 8.864 1.00 73.25 88 SER A N 1
ATOM 637 C CA . SER A 1 88 ? 3.654 11.260 8.981 1.00 73.25 88 SER A CA 1
ATOM 638 C C . SER A 1 88 ? 5.103 11.640 9.347 1.00 73.25 88 SER A C 1
ATOM 640 O O . SER A 1 88 ? 5.688 11.069 10.269 1.00 73.25 88 SER A O 1
ATOM 642 N N . LEU A 1 89 ? 5.689 12.617 8.631 1.00 62.16 89 LEU A N 1
ATOM 643 C CA . LEU A 1 89 ? 7.015 13.195 8.940 1.00 62.16 89 LEU A CA 1
ATOM 644 C C . LEU A 1 89 ? 6.959 14.369 9.926 1.00 62.16 89 LEU A C 1
ATOM 646 O O . LEU A 1 89 ? 7.983 14.713 10.514 1.00 62.16 89 LEU A O 1
ATOM 650 N N . ASN A 1 90 ? 5.793 14.986 10.127 1.00 57.34 90 ASN A N 1
ATOM 651 C CA . ASN A 1 90 ? 5.668 16.193 10.944 1.00 57.34 90 ASN A CA 1
ATOM 652 C C . ASN A 1 90 ? 5.507 15.837 12.428 1.00 57.34 90 ASN A C 1
ATOM 654 O O . ASN A 1 90 ? 4.530 16.198 13.081 1.00 57.34 90 ASN A O 1
ATOM 658 N N . SER A 1 91 ? 6.494 15.135 12.978 1.00 46.16 91 SER A N 1
ATOM 659 C CA . SER A 1 91 ? 6.570 14.680 14.372 1.00 46.16 91 SER A CA 1
ATOM 660 C C . SER A 1 91 ? 6.532 15.803 15.421 1.00 46.16 91 SER A C 1
ATOM 662 O O . SER A 1 91 ? 6.323 15.511 16.597 1.00 46.16 91 SER A O 1
ATOM 664 N N . LEU A 1 92 ? 6.682 17.073 15.017 1.00 42.78 92 LEU A N 1
ATOM 665 C CA . LEU A 1 92 ? 6.639 18.234 15.916 1.00 42.78 92 LEU A CA 1
ATOM 666 C C . LEU A 1 92 ? 5.213 18.684 16.294 1.00 42.78 92 LEU A C 1
ATOM 668 O O . LEU A 1 92 ? 5.065 19.378 17.290 1.00 42.78 92 LEU A O 1
ATOM 672 N N . ASN A 1 93 ? 4.183 18.251 15.553 1.00 48.06 93 ASN A N 1
ATOM 673 C CA . ASN A 1 93 ? 2.765 18.409 15.937 1.00 48.06 93 ASN A CA 1
ATOM 674 C C . ASN A 1 93 ? 1.937 17.114 15.739 1.00 48.06 93 ASN A C 1
ATOM 676 O O . ASN A 1 93 ? 0.799 17.019 16.179 1.00 48.06 93 ASN A O 1
ATOM 680 N N . SER A 1 94 ? 2.502 16.099 15.071 1.00 44.28 94 SER A N 1
ATOM 681 C CA . SER A 1 94 ? 1.853 14.816 14.756 1.00 44.28 94 SER A CA 1
ATOM 682 C C . SER A 1 94 ? 2.735 13.634 15.159 1.00 44.28 94 SER A C 1
ATOM 684 O O . SER A 1 94 ? 3.167 12.834 14.336 1.00 44.28 94 SER A O 1
ATOM 686 N N . THR A 1 95 ? 3.065 13.506 16.441 1.00 50.38 95 THR A N 1
ATOM 687 C CA . THR A 1 95 ? 3.922 12.398 16.889 1.00 50.38 95 THR A CA 1
ATOM 688 C C . THR A 1 95 ? 3.189 11.056 17.028 1.00 50.38 95 THR A C 1
ATOM 690 O O . THR A 1 95 ? 3.798 10.122 17.525 1.00 50.38 95 THR A O 1
ATOM 693 N N . VAL A 1 96 ? 1.940 10.890 16.563 1.00 49.84 96 VAL A N 1
ATOM 694 C CA . VAL A 1 96 ? 0.797 10.491 17.417 1.00 49.84 96 VAL A CA 1
ATOM 695 C C . VAL A 1 96 ? 0.200 11.784 17.957 1.00 49.84 96 VAL A C 1
ATOM 697 O O . VAL A 1 96 ? 0.763 12.343 18.891 1.00 49.84 96 VAL A O 1
ATOM 700 N N . MET A 1 97 ? -0.851 12.307 17.309 1.00 45.31 97 MET A N 1
ATOM 701 C CA . MET A 1 97 ? -1.596 13.524 17.697 1.00 45.31 97 MET A CA 1
ATOM 702 C C . MET A 1 97 ? -1.564 13.704 19.232 1.00 45.31 97 MET A C 1
ATOM 704 O O . MET A 1 97 ? -2.164 12.903 19.936 1.00 45.31 97 MET A O 1
ATOM 708 N N . ASP A 1 98 ? -0.782 14.645 19.766 1.00 49.38 98 ASP A N 1
ATOM 709 C CA . ASP A 1 98 ? -0.638 14.942 21.209 1.00 49.38 98 ASP A CA 1
ATOM 710 C C . ASP A 1 98 ? -0.227 13.811 22.186 1.00 49.38 98 ASP A C 1
ATOM 712 O O . ASP A 1 98 ? -0.580 13.874 23.363 1.00 49.38 98 ASP A O 1
ATOM 716 N N . LYS A 1 99 ? 0.503 12.760 21.777 1.00 53.25 99 LYS A N 1
ATOM 717 C CA . LYS A 1 99 ? 0.659 11.540 22.614 1.00 53.25 99 LYS A CA 1
ATOM 718 C C . LYS A 1 99 ? -0.701 10.934 22.996 1.00 53.25 99 LYS A C 1
ATOM 720 O O . LYS A 1 99 ? -0.827 10.362 24.079 1.00 53.25 99 LYS A O 1
ATOM 725 N N . LYS A 1 100 ? -1.720 11.042 22.134 1.00 55.97 100 LYS A N 1
ATOM 726 C CA . LYS A 1 100 ? -2.956 10.260 22.250 1.00 55.97 100 LYS A CA 1
ATOM 727 C C . LYS A 1 100 ? -2.620 8.776 22.141 1.00 55.97 100 LYS A C 1
ATOM 729 O O . LYS A 1 100 ? -2.766 8.172 21.091 1.00 55.97 100 LYS A O 1
ATOM 734 N N . THR A 1 101 ? -2.189 8.198 23.254 1.00 63.91 101 THR A N 1
ATOM 735 C CA . THR A 1 101 ? -2.066 6.760 23.501 1.00 63.91 101 THR A CA 1
ATOM 736 C C . THR A 1 101 ? -3.432 6.131 23.763 1.00 63.91 101 THR A C 1
ATOM 738 O O . THR A 1 101 ? -3.514 4.981 24.193 1.00 63.91 101 THR A O 1
ATOM 741 N N . THR A 1 102 ? -4.508 6.894 23.547 1.00 71.62 102 THR A N 1
ATOM 742 C CA . THR A 1 102 ? -5.873 6.420 23.662 1.00 71.62 102 THR A CA 1
ATOM 743 C C . THR A 1 102 ? -6.111 5.336 22.626 1.00 71.62 102 THR A C 1
ATOM 745 O O . THR A 1 102 ? -5.821 5.466 21.431 1.00 71.62 102 THR A O 1
ATOM 748 N N . THR A 1 103 ? -6.635 4.230 23.120 1.00 78.31 103 THR A N 1
ATOM 749 C CA . THR A 1 103 ? -7.135 3.143 22.308 1.00 78.31 103 THR A CA 1
ATOM 750 C C . THR A 1 103 ? -8.580 3.450 21.936 1.00 78.31 103 THR A C 1
ATOM 752 O O . THR A 1 103 ? -9.404 3.733 22.801 1.00 78.31 103 THR A O 1
ATOM 755 N N . ALA A 1 104 ? -8.901 3.398 20.648 1.00 73.44 104 ALA A N 1
ATOM 756 C CA . ALA A 1 104 ? -10.279 3.230 20.221 1.00 73.44 104 ALA A CA 1
ATOM 757 C C . ALA A 1 104 ? -10.636 1.750 20.417 1.00 73.44 104 ALA A C 1
ATOM 759 O O . ALA A 1 104 ? -9.912 0.873 19.943 1.00 73.44 104 ALA A O 1
ATOM 760 N N . THR A 1 105 ? -11.698 1.476 21.169 1.00 71.50 105 THR A N 1
ATOM 761 C CA . THR A 1 105 ? -12.124 0.119 21.561 1.00 71.50 105 THR A CA 1
ATOM 762 C C . THR A 1 105 ? -13.197 -0.472 20.653 1.00 71.50 105 THR A C 1
ATOM 764 O O . THR A 1 105 ? -13.535 -1.642 20.789 1.00 71.50 105 THR A O 1
ATOM 767 N N . ASP A 1 106 ? -13.716 0.326 19.720 1.00 77.56 106 ASP A N 1
ATOM 768 C CA . ASP A 1 106 ? -14.893 -0.019 18.923 1.00 77.56 106 ASP A CA 1
ATOM 769 C C . ASP A 1 106 ? -14.483 -0.243 17.464 1.00 77.56 106 ASP A C 1
ATOM 771 O O . ASP A 1 106 ? -14.944 0.426 16.536 1.00 77.56 106 ASP A O 1
ATOM 775 N N . VAL A 1 107 ? -13.540 -1.164 17.259 1.00 82.56 107 VAL A N 1
ATOM 776 C CA . VAL A 1 107 ? -13.155 -1.596 15.914 1.00 82.56 107 VAL A CA 1
ATOM 777 C C . VAL A 1 107 ? -14.312 -2.410 15.333 1.00 82.56 107 VAL A C 1
ATOM 779 O O . VAL A 1 107 ? -14.695 -3.437 15.893 1.00 82.56 107 VAL A O 1
ATOM 782 N N . ALA A 1 108 ? -14.883 -1.937 14.221 1.00 83.19 108 ALA A N 1
ATOM 783 C CA . ALA A 1 108 ? -16.005 -2.600 13.558 1.00 83.19 108 ALA A CA 1
ATOM 784 C C . ALA A 1 108 ? -15.700 -4.088 13.313 1.00 83.19 108 ALA A C 1
ATOM 786 O O . ALA A 1 108 ? -14.599 -4.433 12.894 1.00 83.19 108 ALA A O 1
ATOM 787 N N . ASP A 1 109 ? -16.668 -4.962 13.589 1.00 83.50 109 ASP A N 1
ATOM 788 C CA . ASP A 1 109 ? -16.561 -6.410 13.366 1.00 83.50 109 ASP A CA 1
ATOM 789 C C . ASP A 1 109 ? -15.411 -7.112 14.131 1.00 83.50 109 ASP A C 1
ATOM 791 O O . ASP A 1 109 ? -14.946 -8.177 13.725 1.00 83.50 109 ASP A O 1
ATOM 795 N N . CYS A 1 110 ? -14.946 -6.542 15.252 1.00 85.62 110 CYS A N 1
ATOM 796 C CA . CYS A 1 110 ? -13.852 -7.094 16.059 1.00 85.62 110 CYS A CA 1
ATOM 797 C C . CYS A 1 110 ? -14.106 -6.877 17.562 1.00 85.62 110 CYS A C 1
ATOM 799 O O . CYS A 1 110 ? -13.666 -5.890 18.154 1.00 85.62 110 CYS A O 1
ATOM 801 N N . GLU A 1 111 ? -14.844 -7.795 18.192 1.00 89.31 111 GLU A N 1
ATOM 802 C CA . GLU A 1 111 ? -15.187 -7.692 19.616 1.00 89.31 111 GLU A CA 1
ATOM 803 C C . GLU A 1 111 ? -13.931 -7.698 20.503 1.00 89.31 111 GLU A C 1
ATOM 805 O O . GLU A 1 111 ? -13.076 -8.579 20.403 1.00 89.31 111 GLU A O 1
ATOM 810 N N . GLY A 1 112 ? -13.817 -6.693 21.378 1.00 88.94 112 GLY A N 1
ATOM 811 C CA . GLY A 1 112 ? -12.684 -6.535 22.295 1.00 88.94 112 GLY A CA 1
ATOM 812 C C . GLY A 1 112 ? -11.386 -6.056 21.636 1.00 88.94 112 GLY A C 1
ATOM 813 O O . GLY A 1 112 ? -10.373 -5.898 22.322 1.00 88.94 112 GLY A O 1
ATOM 814 N N . CYS A 1 113 ? -11.391 -5.804 20.328 1.00 89.50 113 CYS A N 1
ATOM 815 C CA . CYS A 1 113 ? -10.227 -5.292 19.626 1.00 89.50 113 CYS A CA 1
ATOM 816 C C . CYS A 1 113 ? -10.030 -3.812 19.927 1.00 89.50 113 CYS A C 1
ATOM 818 O O . CYS A 1 113 ? -10.972 -3.027 19.975 1.00 89.50 113 CYS A O 1
ATOM 820 N N . SER A 1 114 ? -8.772 -3.421 20.097 1.00 90.06 114 SER A N 1
ATOM 821 C CA . SER A 1 114 ? -8.419 -2.025 20.289 1.00 90.06 114 SER A CA 1
ATOM 822 C C . SER A 1 114 ? -7.360 -1.592 19.294 1.00 90.06 114 SER A C 1
ATOM 824 O O . SER A 1 114 ? -6.464 -2.352 18.927 1.00 90.06 114 SER A O 1
ATOM 826 N N . ILE A 1 115 ? -7.489 -0.353 18.838 1.00 89.19 115 ILE A N 1
ATOM 827 C CA . ILE A 1 115 ? -6.616 0.259 17.847 1.00 89.19 115 ILE A CA 1
ATOM 828 C C . ILE A 1 115 ? -6.155 1.608 18.371 1.00 89.19 115 ILE A C 1
ATOM 830 O O . ILE A 1 115 ? -6.895 2.327 19.038 1.00 89.19 115 ILE A O 1
ATOM 834 N N . HIS A 1 116 ? -4.917 1.976 18.079 1.00 88.75 116 HIS A N 1
ATOM 835 C CA . HIS A 1 116 ? -4.422 3.292 18.445 1.00 88.75 116 HIS A CA 1
ATOM 836 C C . HIS A 1 116 ? -5.224 4.373 17.697 1.00 88.75 116 HIS A C 1
ATOM 838 O O . HIS A 1 116 ? -5.212 4.401 16.464 1.00 88.75 116 HIS A O 1
ATOM 844 N N . GLN A 1 117 ? -5.869 5.292 18.427 1.00 85.44 117 GLN A N 1
ATOM 845 C CA . GLN A 1 117 ? -6.811 6.259 17.849 1.00 85.44 117 GLN A CA 1
ATOM 84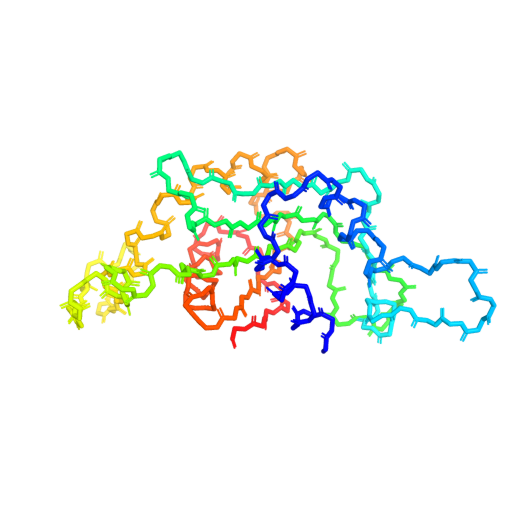6 C C . GLN A 1 117 ? -6.187 7.073 16.705 1.00 85.44 117 GLN A C 1
ATOM 848 O O . GLN A 1 117 ? -6.759 7.146 15.623 1.00 85.44 117 GLN A O 1
ATOM 853 N N . GLY A 1 118 ? -4.975 7.608 16.904 1.00 84.19 118 GLY A N 1
ATOM 854 C CA . GLY A 1 118 ? -4.282 8.391 15.871 1.00 84.19 118 GLY A CA 1
ATOM 855 C C . GLY A 1 118 ? -4.055 7.634 14.554 1.00 84.19 118 GLY A C 1
ATOM 856 O O . GLY A 1 118 ? -4.342 8.170 13.491 1.00 84.19 118 GLY A O 1
ATOM 857 N N . TYR A 1 119 ? -3.612 6.372 14.605 1.00 88.19 119 TYR A N 1
ATOM 858 C CA . TYR A 1 119 ? -3.409 5.572 13.393 1.00 88.19 119 TYR A CA 1
ATOM 859 C C . TYR A 1 119 ? -4.732 5.165 12.735 1.00 88.19 119 TYR A C 1
ATOM 861 O O . TYR A 1 119 ? -4.797 5.070 11.512 1.00 88.19 119 TYR A O 1
ATOM 869 N N . SER A 1 120 ? -5.795 4.963 13.523 1.00 88.38 120 SER A N 1
ATOM 870 C CA . SER A 1 120 ? -7.140 4.717 12.990 1.00 88.38 120 SER A CA 1
ATOM 871 C C . SER A 1 120 ? -7.690 5.936 12.245 1.00 88.38 120 SER A C 1
ATOM 873 O O . SER A 1 120 ? -8.272 5.783 11.173 1.00 88.38 120 SER A O 1
ATOM 875 N N . GLU A 1 121 ? -7.502 7.141 12.790 1.00 86.94 121 GLU A N 1
ATOM 876 C CA . GLU A 1 121 ? -7.888 8.400 12.138 1.00 86.94 121 GLU A CA 1
ATOM 877 C C . GLU A 1 121 ? -7.091 8.609 10.840 1.00 86.94 121 GLU A C 1
ATOM 879 O O . GLU A 1 121 ? -7.685 8.852 9.790 1.00 86.94 121 GLU A O 1
ATOM 884 N N . GLU A 1 122 ? -5.763 8.425 10.878 1.00 87.50 122 GLU A N 1
ATOM 885 C CA . GLU A 1 122 ? -4.903 8.494 9.687 1.00 87.50 122 GLU A CA 1
ATOM 886 C C . GLU A 1 122 ? -5.336 7.488 8.610 1.00 87.50 122 GLU A C 1
ATOM 888 O O . GLU A 1 122 ? -5.508 7.857 7.447 1.00 87.50 122 GLU A O 1
ATOM 893 N N . TYR A 1 123 ? -5.600 6.231 8.980 1.00 91.44 123 TYR A N 1
ATOM 894 C CA . TYR A 1 123 ? -6.126 5.246 8.035 1.00 91.44 123 TYR A CA 1
ATOM 895 C C . TYR A 1 123 ? -7.464 5.687 7.423 1.00 91.44 123 TYR A C 1
ATOM 897 O O . TYR A 1 123 ? -7.660 5.564 6.212 1.00 91.44 123 TYR A O 1
ATOM 905 N N . GLY A 1 124 ? -8.361 6.259 8.233 1.00 91.12 124 GLY A N 1
ATOM 906 C CA . GLY A 1 124 ? -9.645 6.792 7.779 1.00 91.12 124 GLY A CA 1
ATOM 907 C C . GLY A 1 124 ? -9.509 7.811 6.644 1.00 91.12 124 GLY A C 1
ATOM 908 O O . GLY A 1 124 ? -10.281 7.757 5.685 1.00 91.12 124 GLY A O 1
ATOM 909 N N . TYR A 1 125 ? -8.490 8.676 6.690 1.00 89.62 125 TYR A N 1
ATOM 910 C CA . TYR A 1 125 ? -8.215 9.639 5.618 1.00 89.62 125 TYR A CA 1
ATOM 911 C C . TYR A 1 125 ? -7.686 8.989 4.331 1.00 89.62 125 TYR A C 1
ATOM 913 O O . TYR A 1 125 ? -7.978 9.469 3.235 1.00 89.62 125 TYR A O 1
ATOM 921 N N . LEU A 1 126 ? -6.927 7.892 4.434 1.00 92.19 126 LEU A N 1
ATOM 922 C CA . LEU A 1 126 ? -6.421 7.159 3.265 1.00 92.19 126 LEU A CA 1
ATOM 923 C C . LEU A 1 126 ? -7.458 6.242 2.627 1.00 92.19 126 LEU A C 1
ATOM 925 O O . LEU A 1 126 ? -7.359 5.955 1.435 1.00 92.19 126 LEU A O 1
ATOM 929 N N . LYS A 1 127 ? -8.441 5.781 3.397 1.00 93.44 127 LYS A N 1
ATOM 930 C CA . LYS A 1 127 ? -9.377 4.730 2.996 1.00 93.44 127 LYS A CA 1
ATOM 931 C C . LYS A 1 127 ? -10.053 4.988 1.649 1.00 93.44 127 LYS A C 1
ATOM 933 O O . LYS A 1 127 ? -10.015 4.127 0.776 1.00 93.44 127 LYS A O 1
ATOM 938 N N . GLN A 1 128 ? -10.597 6.186 1.435 1.00 93.31 128 GLN A N 1
ATOM 939 C CA . GLN A 1 128 ? -11.260 6.523 0.167 1.00 93.31 128 GLN A CA 1
ATOM 940 C C . GLN A 1 128 ? -10.283 6.531 -1.019 1.00 93.31 128 GLN A C 1
ATOM 942 O O . GLN A 1 128 ? -10.609 6.054 -2.107 1.00 93.31 128 GLN A O 1
ATOM 947 N N . ALA A 1 129 ? -9.069 7.056 -0.820 1.00 94.94 129 ALA A N 1
ATOM 948 C CA . ALA A 1 129 ? -8.035 7.050 -1.852 1.00 94.94 129 ALA A CA 1
ATOM 949 C C . ALA A 1 129 ? -7.580 5.620 -2.173 1.00 94.94 129 ALA A C 1
ATOM 951 O O . ALA A 1 129 ? -7.389 5.285 -3.341 1.00 94.94 129 ALA A O 1
ATOM 952 N N . LEU A 1 130 ? -7.460 4.773 -1.149 1.00 96.44 130 LEU A N 1
ATOM 953 C CA . LEU A 1 130 ? -7.095 3.372 -1.286 1.00 96.44 130 LEU A CA 1
ATOM 954 C C . LEU A 1 130 ? -8.147 2.581 -2.072 1.00 96.44 130 LEU A C 1
ATOM 956 O O . LEU A 1 130 ? -7.795 1.898 -3.029 1.00 96.44 130 LEU A O 1
ATOM 960 N N . GLU A 1 131 ? -9.427 2.714 -1.726 1.00 96.06 131 GLU A N 1
ATOM 961 C CA . GLU A 1 131 ? -10.532 2.064 -2.445 1.00 96.06 131 GLU A CA 1
ATOM 962 C C . GLU A 1 131 ? -10.560 2.466 -3.927 1.00 96.06 131 GLU A C 1
ATOM 964 O O . GLU A 1 131 ? -10.654 1.608 -4.811 1.00 96.06 131 GLU A O 1
ATOM 969 N N . ARG A 1 132 ? -10.410 3.767 -4.213 1.00 96.56 132 ARG A N 1
ATOM 970 C CA . ARG A 1 132 ? -10.321 4.279 -5.586 1.00 96.56 132 ARG A CA 1
ATOM 971 C C . ARG A 1 132 ? -9.150 3.647 -6.337 1.00 96.56 132 ARG A C 1
ATOM 973 O O . ARG A 1 132 ? -9.329 3.150 -7.444 1.00 96.56 132 ARG A O 1
ATOM 980 N N . VAL A 1 133 ? -7.965 3.636 -5.733 1.00 97.00 133 VAL A N 1
ATOM 981 C CA . VAL A 1 133 ? -6.752 3.110 -6.366 1.00 97.00 133 VAL A CA 1
ATOM 982 C C . VAL A 1 133 ? -6.819 1.597 -6.587 1.00 97.00 133 VAL A C 1
ATOM 984 O O . VAL A 1 133 ? -6.396 1.127 -7.641 1.00 97.00 133 VAL A O 1
ATOM 987 N N . LEU A 1 134 ? -7.387 0.824 -5.659 1.00 97.81 134 LEU A N 1
ATOM 988 C CA . LEU A 1 134 ? -7.604 -0.614 -5.858 1.00 97.81 134 LEU A CA 1
ATOM 989 C C . LEU A 1 134 ? -8.533 -0.879 -7.050 1.00 97.81 134 LEU A C 1
ATOM 991 O O . LEU A 1 134 ? -8.247 -1.754 -7.869 1.00 97.81 134 LEU A O 1
ATOM 995 N N . SER A 1 135 ? -9.585 -0.072 -7.204 1.00 97.12 135 SER A N 1
ATOM 996 C CA . SER A 1 135 ? -10.466 -0.122 -8.375 1.00 97.12 135 SER A CA 1
ATOM 997 C C . SER A 1 135 ? -9.723 0.222 -9.676 1.00 97.12 135 SER A C 1
ATOM 999 O O . SER A 1 135 ? -9.782 -0.541 -10.641 1.00 97.12 135 SER A O 1
ATOM 1001 N N . GLU A 1 136 ? -8.941 1.309 -9.696 1.00 96.94 136 GLU A N 1
ATOM 1002 C CA . GLU A 1 136 ? -8.127 1.710 -10.858 1.00 96.94 136 GLU A CA 1
ATOM 1003 C C . GLU A 1 136 ? -7.094 0.650 -11.266 1.00 96.94 136 GLU A C 1
ATOM 1005 O O . GLU A 1 136 ? -6.787 0.496 -12.449 1.00 96.94 136 GLU A O 1
ATOM 1010 N N . LEU A 1 137 ? -6.559 -0.089 -10.292 1.00 97.31 137 LEU A N 1
ATOM 1011 C CA . LEU A 1 137 ? -5.619 -1.188 -10.510 1.00 97.31 137 LEU A CA 1
ATOM 1012 C C . LEU A 1 137 ? -6.310 -2.528 -10.808 1.00 97.31 137 LEU A C 1
ATOM 1014 O O . LEU A 1 137 ? -5.622 -3.543 -10.937 1.00 97.31 137 LEU A O 1
ATOM 1018 N N . GLN A 1 138 ? -7.640 -2.529 -10.964 1.00 97.25 138 GLN A N 1
ATOM 1019 C CA . GLN A 1 138 ? -8.458 -3.711 -11.250 1.00 97.25 138 GLN A CA 1
ATOM 1020 C C . GLN A 1 138 ? -8.252 -4.816 -10.208 1.00 97.25 138 GLN A C 1
ATOM 1022 O O . GLN A 1 138 ? -8.118 -5.994 -10.536 1.00 97.25 138 GLN A O 1
ATOM 1027 N N . CYS A 1 139 ? -8.211 -4.416 -8.941 1.00 97.81 139 CYS A N 1
ATOM 1028 C CA . CYS A 1 139 ? -8.008 -5.281 -7.793 1.00 97.81 139 CYS A CA 1
ATOM 1029 C C . CYS A 1 139 ? -9.290 -5.303 -6.947 1.00 97.81 139 CYS A C 1
ATOM 1031 O O . CYS A 1 139 ? -9.364 -4.600 -5.944 1.00 97.81 139 CYS A O 1
ATOM 1033 N N . PRO A 1 140 ? -10.341 -6.036 -7.363 1.00 97.31 140 PRO A N 1
ATOM 1034 C CA . PRO A 1 140 ? -11.573 -6.134 -6.592 1.00 97.31 140 PRO A CA 1
ATOM 1035 C C . PRO A 1 140 ? -11.437 -7.125 -5.426 1.00 97.31 140 PRO A C 1
ATOM 1037 O O . PRO A 1 140 ? -10.657 -8.083 -5.476 1.00 97.31 140 PRO A O 1
ATOM 1040 N N . ALA A 1 141 ? -12.263 -6.924 -4.398 1.00 97.12 141 ALA A N 1
ATOM 1041 C CA . ALA A 1 141 ? -12.434 -7.867 -3.297 1.00 97.12 141 ALA A CA 1
ATOM 1042 C C . ALA A 1 141 ? -12.786 -9.280 -3.806 1.00 97.12 141 ALA A C 1
ATOM 1044 O O . ALA A 1 141 ? -13.525 -9.442 -4.777 1.00 97.12 141 ALA A O 1
ATOM 1045 N N . GLY A 1 142 ? -12.261 -10.311 -3.146 1.00 96.38 142 GLY A N 1
ATOM 1046 C CA . GLY A 1 142 ? -12.503 -11.727 -3.441 1.00 96.38 142 GLY A CA 1
ATOM 1047 C C . GLY A 1 142 ? -11.679 -12.318 -4.588 1.00 96.38 142 GLY A C 1
ATOM 1048 O O . GLY A 1 142 ? -11.605 -13.538 -4.698 1.00 96.38 142 GLY A O 1
ATOM 1049 N N . ALA A 1 143 ? -11.045 -11.492 -5.426 1.00 95.62 143 ALA A N 1
ATOM 1050 C CA . ALA A 1 143 ? -10.272 -11.962 -6.583 1.00 95.62 143 ALA A CA 1
ATOM 1051 C C . ALA A 1 143 ? -8.837 -11.418 -6.645 1.00 95.62 143 ALA A C 1
ATOM 1053 O O . ALA A 1 143 ? -8.059 -11.841 -7.498 1.00 95.62 143 ALA A O 1
ATOM 1054 N N . CYS A 1 144 ? -8.478 -10.483 -5.766 1.00 96.31 144 CYS A N 1
ATOM 1055 C CA . CYS A 1 144 ? -7.167 -9.852 -5.765 1.00 96.31 144 CYS A CA 1
ATOM 1056 C C . CYS A 1 144 ? -6.380 -10.153 -4.485 1.00 96.31 144 CYS A C 1
ATOM 1058 O O . CYS A 1 144 ? -6.934 -10.135 -3.379 1.00 96.31 144 CYS A O 1
ATOM 1060 N N . THR A 1 145 ? -5.071 -10.372 -4.646 1.00 98.12 145 THR A N 1
ATOM 1061 C CA . THR A 1 145 ? -4.127 -10.387 -3.526 1.00 98.12 145 THR A CA 1
ATOM 1062 C C . THR A 1 145 ? -3.594 -8.982 -3.287 1.00 98.12 145 THR A C 1
ATOM 1064 O O . THR A 1 145 ? -3.130 -8.317 -4.214 1.00 98.12 145 THR A O 1
ATOM 1067 N N . VAL A 1 146 ? -3.633 -8.533 -2.038 1.00 98.19 146 VAL A N 1
ATOM 1068 C CA . VAL A 1 146 ? -3.076 -7.253 -1.620 1.00 98.19 146 VAL A CA 1
ATOM 1069 C C . VAL A 1 146 ? -1.897 -7.488 -0.687 1.00 98.19 146 VAL A C 1
ATOM 1071 O O . VAL A 1 146 ? -1.987 -8.197 0.311 1.00 98.19 146 VAL A O 1
ATOM 1074 N N . HIS A 1 147 ? -0.777 -6.875 -1.028 1.00 97.69 147 HIS A N 1
ATOM 1075 C CA . HIS A 1 147 ? 0.441 -6.831 -0.241 1.00 97.69 147 HIS A CA 1
ATOM 1076 C C . HIS A 1 147 ? 0.536 -5.460 0.409 1.00 97.69 147 HIS A C 1
ATOM 1078 O O . HIS A 1 147 ? 0.387 -4.458 -0.287 1.00 97.69 147 HIS A O 1
ATOM 1084 N N . VAL A 1 148 ? 0.803 -5.380 1.710 1.00 97.12 148 VAL A N 1
ATOM 1085 C CA . VAL A 1 148 ? 0.890 -4.081 2.392 1.00 97.12 148 VAL A CA 1
ATOM 1086 C C . VAL A 1 148 ? 2.247 -3.922 3.055 1.00 97.12 148 VAL A C 1
ATOM 1088 O O . VAL A 1 148 ? 2.795 -4.854 3.648 1.00 97.12 148 VAL A O 1
ATOM 1091 N N . THR A 1 149 ? 2.824 -2.732 2.937 1.00 96.50 149 THR A N 1
ATOM 1092 C CA . THR A 1 149 ? 4.060 -2.387 3.620 1.00 96.50 149 THR A CA 1
ATOM 1093 C C . THR A 1 149 ? 4.084 -0.951 4.109 1.00 96.50 149 THR A C 1
ATOM 1095 O O . THR A 1 149 ? 3.426 -0.070 3.556 1.00 96.50 149 THR A O 1
ATOM 1098 N N . GLY A 1 150 ? 4.870 -0.715 5.150 1.00 94.19 150 GLY A N 1
ATOM 1099 C CA . GLY A 1 150 ? 5.166 0.607 5.669 1.00 94.19 150 GLY A CA 1
ATOM 1100 C C . GLY A 1 150 ? 6.425 0.577 6.528 1.00 94.19 150 GLY A C 1
ATOM 1101 O O . GLY A 1 150 ? 7.048 -0.464 6.713 1.00 94.19 150 GLY A O 1
ATOM 1102 N N . HIS A 1 151 ? 6.829 1.737 7.032 1.00 89.12 151 HIS A N 1
ATOM 1103 C CA . HIS A 1 151 ? 7.922 1.861 7.995 1.00 89.12 151 HIS A CA 1
ATOM 1104 C C . HIS A 1 151 ? 7.519 2.862 9.084 1.00 89.12 151 HIS A C 1
ATOM 1106 O O . HIS A 1 151 ? 6.804 3.824 8.800 1.00 89.12 151 HIS A O 1
ATOM 1112 N N . GLY A 1 152 ? 7.951 2.645 10.331 1.00 89.06 152 GLY A N 1
ATOM 1113 C CA . GLY A 1 152 ? 7.600 3.513 11.462 1.00 89.06 152 GLY A CA 1
ATOM 1114 C C . GLY A 1 152 ? 6.083 3.636 11.649 1.00 89.06 152 GLY A C 1
ATOM 1115 O O . GLY A 1 152 ? 5.379 2.633 11.691 1.00 89.06 152 GLY A O 1
ATOM 1116 N N . SER A 1 153 ? 5.550 4.859 11.697 1.00 87.31 153 SER A N 1
ATOM 1117 C CA . SER A 1 153 ? 4.093 5.080 11.751 1.00 87.31 153 SER A CA 1
ATOM 1118 C C . SER A 1 153 ? 3.357 4.555 10.512 1.00 87.31 153 SER A C 1
ATOM 1120 O O . SER A 1 153 ? 2.230 4.086 10.629 1.00 87.31 153 SER A O 1
ATOM 1122 N N . GLY A 1 154 ? 4.001 4.529 9.342 1.00 91.06 154 GLY A N 1
ATOM 1123 C CA . GLY A 1 154 ? 3.411 3.954 8.131 1.00 91.06 154 GLY A CA 1
ATOM 1124 C C . GLY A 1 154 ? 3.188 2.447 8.242 1.00 91.06 154 GLY A C 1
ATOM 1125 O O . GLY A 1 154 ? 2.246 1.931 7.653 1.00 91.06 154 GLY A O 1
ATOM 1126 N N . ALA A 1 155 ? 4.008 1.744 9.030 1.00 92.81 155 ALA A N 1
ATOM 1127 C CA . ALA A 1 155 ? 3.812 0.323 9.306 1.00 92.81 155 ALA A CA 1
ATOM 1128 C C . ALA A 1 155 ? 2.568 0.062 10.162 1.00 92.81 155 ALA A C 1
ATOM 1130 O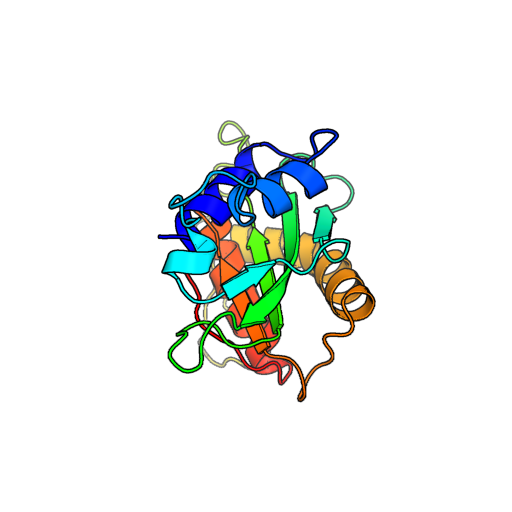 O . ALA A 1 155 ? 1.824 -0.878 9.895 1.00 92.81 155 ALA A O 1
ATOM 1131 N N . ALA A 1 156 ? 2.304 0.922 11.150 1.00 91.88 156 ALA A N 1
ATOM 1132 C CA . ALA A 1 156 ? 1.090 0.825 11.953 1.00 91.88 156 ALA A CA 1
ATOM 1133 C C . ALA A 1 156 ? -0.164 1.020 11.084 1.00 91.88 156 ALA A C 1
ATOM 1135 O O . ALA A 1 156 ? -1.087 0.213 11.146 1.00 91.88 156 ALA A O 1
ATOM 1136 N N . ILE A 1 157 ? -0.164 2.025 10.202 1.00 93.25 157 ILE A N 1
ATOM 1137 C CA . ILE A 1 157 ? -1.261 2.253 9.247 1.00 93.25 157 ILE A CA 1
ATOM 1138 C C . ILE A 1 157 ? -1.381 1.084 8.255 1.00 93.25 157 ILE A C 1
ATOM 1140 O O . ILE A 1 157 ? -2.486 0.642 7.955 1.00 93.25 157 ILE A O 1
ATOM 1144 N N . ALA A 1 158 ? -0.258 0.544 7.774 1.00 95.81 158 ALA A N 1
ATOM 1145 C CA . ALA A 1 158 ? -0.231 -0.625 6.895 1.00 95.81 158 ALA A CA 1
ATOM 1146 C C . ALA A 1 158 ? -0.836 -1.874 7.556 1.00 95.81 158 ALA A C 1
ATOM 1148 O O . ALA A 1 158 ? -1.562 -2.616 6.896 1.00 95.81 158 ALA A O 1
ATOM 1149 N N . ALA A 1 159 ? -0.597 -2.089 8.851 1.00 95.69 159 ALA A N 1
ATOM 1150 C CA . ALA A 1 159 ? -1.210 -3.184 9.598 1.00 95.69 159 ALA A CA 1
ATOM 1151 C C . ALA A 1 159 ? -2.738 -3.030 9.688 1.00 95.69 159 ALA A C 1
ATOM 1153 O O . ALA A 1 159 ? -3.469 -3.995 9.464 1.00 95.69 159 ALA A O 1
ATOM 1154 N N . ILE A 1 160 ? -3.223 -1.810 9.943 1.00 94.56 160 ILE A N 1
ATOM 1155 C CA . ILE A 1 160 ? -4.661 -1.495 9.972 1.00 94.56 160 ILE A CA 1
ATOM 1156 C C . ILE A 1 160 ? -5.287 -1.728 8.594 1.00 94.56 160 ILE A C 1
ATOM 1158 O O . ILE A 1 160 ? -6.324 -2.380 8.491 1.00 94.56 160 ILE A O 1
ATOM 1162 N N . ALA A 1 161 ? -4.628 -1.251 7.534 1.00 96.00 161 ALA A N 1
ATOM 1163 C CA . ALA A 1 161 ? -5.070 -1.447 6.159 1.00 96.00 161 ALA A CA 1
ATOM 1164 C C . ALA A 1 161 ? -5.161 -2.935 5.798 1.00 96.00 161 ALA A C 1
ATOM 1166 O O . ALA A 1 161 ? -6.163 -3.371 5.241 1.00 96.00 161 ALA A O 1
ATOM 1167 N N . ALA A 1 162 ? -4.148 -3.733 6.147 1.00 97.00 162 ALA A N 1
ATOM 1168 C CA . ALA A 1 162 ? -4.157 -5.172 5.902 1.00 97.00 162 ALA A CA 1
ATOM 1169 C C . ALA A 1 162 ? -5.324 -5.868 6.621 1.00 97.00 162 ALA A C 1
ATOM 1171 O O . ALA A 1 162 ? -6.028 -6.675 6.014 1.00 97.00 162 ALA A O 1
ATOM 1172 N N . TRP A 1 163 ? -5.564 -5.532 7.891 1.00 95.12 163 TRP A N 1
ATOM 1173 C CA . TRP A 1 163 ? -6.684 -6.083 8.655 1.00 95.12 163 TRP A CA 1
ATOM 1174 C C . TRP A 1 163 ? -8.043 -5.711 8.036 1.00 95.12 163 TRP A C 1
ATOM 1176 O O . TRP A 1 163 ? -8.877 -6.587 7.809 1.00 95.12 163 TRP A O 1
ATOM 1186 N N . GLU A 1 164 ? -8.248 -4.441 7.686 1.00 95.00 164 GLU A N 1
ATOM 1187 C CA . GLU A 1 164 ? -9.527 -3.960 7.154 1.00 95.00 164 GLU A CA 1
ATOM 1188 C C . GLU A 1 164 ? -9.817 -4.488 5.741 1.00 95.00 164 GLU A C 1
ATOM 1190 O O . GLU A 1 164 ? -10.947 -4.871 5.433 1.00 95.00 164 GLU A O 1
ATOM 1195 N N . LEU A 1 165 ? -8.788 -4.594 4.897 1.00 96.25 165 LEU A N 1
ATOM 1196 C CA . LEU A 1 165 ? -8.896 -5.232 3.587 1.00 96.25 165 LEU A CA 1
ATOM 1197 C C . LEU A 1 165 ? -9.214 -6.729 3.718 1.00 96.25 165 LEU A C 1
ATOM 1199 O O . LEU A 1 165 ? -10.046 -7.240 2.970 1.00 96.25 165 LEU A O 1
ATOM 1203 N N . SER A 1 166 ? -8.624 -7.427 4.693 1.00 95.88 166 SER A N 1
ATOM 1204 C CA . SER A 1 166 ? -8.961 -8.829 4.980 1.00 95.88 166 SER A CA 1
ATOM 1205 C C . SER A 1 166 ? -10.439 -8.987 5.357 1.00 95.88 166 SER A C 1
ATOM 1207 O O . SER A 1 166 ? -11.144 -9.811 4.773 1.00 95.88 166 SER A O 1
ATOM 1209 N N . ALA A 1 167 ? -10.948 -8.131 6.253 1.00 94.62 167 ALA A N 1
ATOM 1210 C CA . ALA A 1 167 ? -12.367 -8.105 6.631 1.00 94.62 167 ALA A CA 1
ATOM 1211 C C . ALA A 1 167 ? -13.298 -7.834 5.431 1.00 94.62 167 ALA A C 1
ATOM 1213 O O . ALA A 1 167 ? -14.455 -8.249 5.413 1.00 94.62 167 ALA A O 1
ATOM 1214 N N . ARG A 1 168 ? -12.774 -7.189 4.385 1.00 94.38 168 ARG A N 1
ATOM 1215 C CA . ARG A 1 168 ? -13.461 -6.898 3.119 1.00 94.38 168 ARG A CA 1
ATOM 1216 C C . ARG A 1 168 ? -13.213 -7.933 2.030 1.00 94.38 168 ARG A C 1
ATOM 1218 O O . ARG A 1 168 ? -13.410 -7.634 0.854 1.00 94.38 168 ARG A O 1
ATOM 1225 N N . ASN A 1 169 ? -12.815 -9.145 2.407 1.00 96.38 169 ASN A N 1
ATOM 1226 C CA . ASN A 1 169 ? -12.630 -10.277 1.504 1.00 96.38 169 ASN A CA 1
ATOM 1227 C C . ASN A 1 169 ? -11.480 -10.100 0.492 1.00 96.38 169 ASN A C 1
ATOM 1229 O O . ASN A 1 169 ? -11.463 -10.754 -0.548 1.00 96.38 169 ASN A O 1
ATOM 1233 N N . TYR A 1 170 ? -10.506 -9.225 0.751 1.00 97.50 170 TYR A N 1
ATOM 1234 C CA . TYR A 1 170 ? -9.247 -9.242 0.002 1.00 97.50 170 TYR A CA 1
ATOM 1235 C C . TYR A 1 170 ? -8.337 -10.346 0.541 1.00 97.50 170 TYR A C 1
ATOM 1237 O O . TYR A 1 170 ? -8.269 -10.577 1.746 1.00 97.50 170 TYR A O 1
ATOM 1245 N N . THR A 1 171 ? -7.581 -11.000 -0.341 1.00 97.88 171 THR A N 1
ATOM 1246 C CA . THR A 1 171 ? -6.531 -11.919 0.113 1.00 97.88 171 THR A CA 1
ATOM 1247 C C . THR A 1 171 ? -5.317 -11.100 0.518 1.00 97.88 171 THR A C 1
ATOM 1249 O O . THR A 1 171 ? -4.730 -10.422 -0.320 1.00 97.88 171 THR A O 1
ATOM 1252 N N . ILE A 1 172 ? -4.914 -11.151 1.785 1.00 97.56 172 ILE A N 1
ATOM 1253 C CA . ILE A 1 172 ? -3.688 -10.480 2.225 1.00 97.56 172 ILE A CA 1
ATOM 1254 C C . ILE A 1 172 ? -2.497 -11.390 1.948 1.00 97.56 172 ILE A C 1
ATOM 1256 O O . ILE A 1 172 ? -2.391 -12.487 2.493 1.00 97.56 172 ILE A O 1
ATOM 1260 N N . GLY A 1 173 ? -1.610 -10.938 1.068 1.00 96.00 173 GLY A N 1
ATOM 1261 C CA . GLY A 1 173 ? -0.368 -11.628 0.763 1.00 96.00 173 GLY A CA 1
ATOM 1262 C C . GLY A 1 173 ? 0.748 -11.268 1.743 1.00 96.00 173 GLY A C 1
ATOM 1263 O O . GLY A 1 173 ? 0.530 -10.713 2.822 1.00 96.00 173 GLY A O 1
ATOM 1264 N N . THR A 1 174 ? 1.987 -11.534 1.328 1.00 93.06 174 THR A N 1
ATOM 1265 C CA . THR A 1 174 ? 3.192 -11.090 2.041 1.00 93.06 174 THR A CA 1
ATOM 1266 C C . THR A 1 174 ? 3.082 -9.614 2.400 1.00 93.06 174 THR A C 1
ATOM 1268 O O . THR A 1 174 ? 2.818 -8.790 1.525 1.00 93.06 174 THR A O 1
ATOM 1271 N N . SER A 1 175 ? 3.275 -9.305 3.677 1.00 90.19 175 SER A N 1
ATOM 1272 C CA . SER A 1 175 ? 3.200 -7.955 4.224 1.00 90.19 175 SER A CA 1
ATOM 1273 C C . SER A 1 175 ? 4.433 -7.699 5.087 1.00 90.19 175 SER A C 1
ATOM 1275 O O . SER A 1 175 ? 4.929 -8.610 5.750 1.00 90.19 175 SER A O 1
ATOM 1277 N N . TYR A 1 176 ? 4.962 -6.479 5.038 1.00 87.31 176 TYR A N 1
ATOM 1278 C CA . TYR A 1 176 ? 6.113 -6.056 5.842 1.00 87.31 176 TYR A CA 1
ATOM 1279 C C . TYR A 1 176 ? 5.738 -4.782 6.583 1.00 87.31 176 TYR A C 1
ATOM 1281 O O . TYR A 1 176 ? 5.657 -3.709 5.978 1.00 87.31 176 TYR A O 1
ATOM 1289 N N . VAL A 1 177 ? 5.485 -4.943 7.873 1.00 83.06 177 VAL A N 1
ATOM 1290 C CA . VAL A 1 177 ? 5.145 -3.889 8.827 1.00 83.06 177 VAL A CA 1
ATOM 1291 C C . VAL A 1 177 ? 6.247 -3.814 9.875 1.00 83.06 177 VAL A C 1
ATOM 1293 O O . VAL A 1 177 ? 6.742 -4.891 10.274 1.00 83.06 177 VAL A O 1
#

Secondary structure (DSSP, 8-state):
-HHHHHHHHGGG-S-TTHHHHHHHHHS--S-TT---HHHHTTEEEEEEEEEEEE-TT-TT-EEEEEEEEESSTT-SS-SEEEEEEEPPS-TTT-SSGGG--PEE---TT-TT--EEHHHHHHHHHHHHHHHHHHHHTT--TTT-EEEEEESTHHHHHHHHHHHHHHHTTPEE-S-B-

InterPro domains:
  IPR002921 Fungal lipase-type domain [PF01764] (83-169)
  IPR029058 Alpha/Beta hydrolase fold [G3DSA:3.40.50.1820] (1-176)
  IPR029058 Alpha/Beta hydrolase fold [SSF53474] (3-167)